Protein AF-A0A448MMD3-F1 (afdb_monomer_lite)

Foldseek 3Di:
DDDDDQDADPDDQQADDPVRVVVVVVVLLVVLFQDWPVCVVSSQVNLCSAAPDKDADPVGNQKIWGWGQHHPRQTKIKIKGKDWDPDWDADPVRDITTTIHIDMDIDRPPVVVVVVVVVVVVVVVVVVVVVVVVVVPD

Structure (mmCIF, N/CA/C/O backbone):
data_AF-A0A448MMD3-F1
#
_entry.id   AF-A0A448MMD3-F1
#
loop_
_atom_site.group_PDB
_atom_site.id
_atom_site.type_symbol
_atom_site.label_atom_id
_atom_site.label_alt_id
_atom_site.label_comp_id
_atom_site.label_asym_id
_atom_site.label_entity_id
_atom_site.label_seq_id
_atom_site.pdbx_PDB_ins_code
_atom_site.Cartn_x
_atom_site.Cartn_y
_atom_site.Cartn_z
_atom_site.occupancy
_atom_site.B_iso_or_equiv
_atom_site.auth_seq_id
_atom_site.auth_comp_id
_atom_site.auth_asym_id
_atom_site.auth_atom_id
_atom_site.pdbx_PDB_model_num
ATOM 1 N N . MET A 1 1 ? 22.577 -4.992 -9.765 1.00 52.81 1 MET A N 1
ATOM 2 C CA . MET A 1 1 ? 21.383 -4.590 -8.977 1.00 52.81 1 MET A CA 1
ATOM 3 C C . MET A 1 1 ? 20.681 -5.850 -8.509 1.00 52.81 1 MET A C 1
ATOM 5 O O . MET A 1 1 ? 20.378 -6.682 -9.355 1.00 52.81 1 MET A O 1
ATOM 9 N N . GLU A 1 2 ? 20.472 -6.006 -7.203 1.00 55.25 2 GLU A N 1
ATOM 10 C CA . GLU A 1 2 ? 19.807 -7.180 -6.622 1.00 55.25 2 GLU A CA 1
ATOM 11 C C . GLU A 1 2 ? 18.319 -7.217 -7.004 1.00 55.25 2 GLU A C 1
ATOM 13 O O . GLU A 1 2 ? 17.626 -6.203 -6.944 1.00 55.25 2 GLU A O 1
ATOM 18 N N . THR A 1 3 ? 17.827 -8.382 -7.420 1.00 59.41 3 THR A N 1
ATOM 19 C CA . THR A 1 3 ? 16.390 -8.665 -7.542 1.00 59.41 3 THR A CA 1
ATOM 20 C C . THR A 1 3 ? 15.795 -8.821 -6.148 1.00 59.41 3 THR A C 1
ATOM 22 O O . THR A 1 3 ? 16.214 -9.710 -5.402 1.00 59.41 3 THR A O 1
ATOM 25 N N . MET A 1 4 ? 14.815 -7.986 -5.793 1.00 68.94 4 MET A N 1
ATOM 26 C CA . MET A 1 4 ? 14.094 -8.146 -4.530 1.00 68.94 4 MET A CA 1
ATOM 27 C C . MET A 1 4 ? 13.283 -9.443 -4.547 1.00 68.94 4 MET A C 1
ATOM 29 O O . MET A 1 4 ? 12.655 -9.793 -5.543 1.00 68.94 4 MET A O 1
ATOM 33 N N . THR A 1 5 ? 13.307 -10.171 -3.435 1.00 66.44 5 THR A N 1
ATOM 34 C CA . THR A 1 5 ? 12.546 -11.413 -3.260 1.00 66.44 5 THR A CA 1
ATOM 35 C C . THR A 1 5 ? 11.457 -11.202 -2.218 1.00 66.44 5 THR A C 1
ATOM 37 O O . THR A 1 5 ? 11.647 -10.479 -1.239 1.00 66.44 5 THR A O 1
ATOM 40 N N . HIS A 1 6 ? 10.291 -11.817 -2.430 1.00 65.25 6 HIS A N 1
ATOM 41 C CA . HIS A 1 6 ? 9.183 -11.717 -1.485 1.00 65.25 6 HIS A CA 1
ATOM 42 C C . HIS A 1 6 ? 9.549 -12.399 -0.161 1.00 65.25 6 HIS A C 1
ATOM 44 O O . HIS A 1 6 ? 9.610 -13.627 -0.092 1.00 65.25 6 HIS A O 1
ATOM 50 N N . THR A 1 7 ? 9.744 -11.614 0.896 1.00 63.88 7 THR A N 1
ATOM 51 C CA . THR A 1 7 ? 9.857 -12.122 2.267 1.00 63.88 7 THR A CA 1
ATOM 52 C C . THR A 1 7 ? 8.635 -11.650 3.048 1.00 63.88 7 THR A C 1
ATOM 54 O O . THR A 1 7 ? 8.462 -10.438 3.171 1.00 63.88 7 THR A O 1
ATOM 57 N N . PRO A 1 8 ? 7.790 -12.560 3.572 1.00 65.62 8 PRO A N 1
ATOM 58 C CA . PRO A 1 8 ? 6.615 -12.172 4.342 1.00 65.62 8 PRO A CA 1
ATOM 59 C C . PRO A 1 8 ? 6.991 -11.270 5.521 1.00 65.62 8 PRO A C 1
ATOM 61 O O . PRO A 1 8 ? 7.889 -11.592 6.305 1.00 65.62 8 PRO A O 1
ATOM 64 N N . LEU A 1 9 ? 6.289 -10.148 5.663 1.00 79.12 9 LEU A N 1
ATOM 65 C CA . LEU A 1 9 ? 6.498 -9.219 6.769 1.00 79.12 9 LEU A CA 1
ATOM 66 C C . LEU A 1 9 ? 5.936 -9.817 8.067 1.00 79.12 9 LEU A C 1
ATOM 68 O O . LEU A 1 9 ? 4.726 -9.911 8.254 1.00 79.12 9 LEU A O 1
ATOM 72 N N . ASN A 1 10 ? 6.816 -10.199 8.994 1.00 79.38 10 ASN A N 1
ATOM 73 C CA . ASN A 1 10 ? 6.425 -10.640 10.335 1.00 79.38 10 ASN A CA 1
ATOM 74 C C . ASN A 1 10 ? 6.201 -9.428 11.253 1.00 79.38 10 ASN A C 1
ATOM 76 O O . ASN A 1 10 ? 7.043 -9.102 12.092 1.00 79.38 10 ASN A O 1
ATOM 80 N N . VAL A 1 11 ? 5.089 -8.722 11.052 1.00 88.00 11 VAL A N 1
ATOM 81 C CA . VAL A 1 11 ? 4.739 -7.510 11.802 1.00 88.00 11 VAL A CA 1
ATOM 82 C C . VAL A 1 11 ? 3.310 -7.587 12.331 1.00 88.00 11 VAL A C 1
ATOM 84 O O . VAL A 1 11 ? 2.400 -8.075 11.668 1.00 88.00 11 VAL A O 1
ATOM 87 N N . ASP A 1 12 ? 3.111 -7.089 13.548 1.00 91.75 12 ASP A N 1
ATOM 88 C CA . ASP A 1 12 ? 1.814 -7.072 14.219 1.00 91.75 12 ASP A CA 1
ATOM 89 C C . ASP A 1 12 ? 1.285 -5.636 14.302 1.00 91.75 12 ASP A C 1
ATOM 91 O O . ASP A 1 12 ? 1.586 -4.893 15.241 1.00 91.75 12 ASP A O 1
ATOM 95 N N . LEU A 1 13 ? 0.490 -5.241 13.302 1.00 94.25 13 LEU A N 1
ATOM 96 C CA . LEU A 1 13 ? -0.077 -3.891 13.209 1.00 94.25 13 LEU A CA 1
ATOM 97 C C . LEU A 1 13 ? -0.976 -3.541 14.403 1.00 94.25 13 LEU A C 1
ATOM 99 O O . LEU A 1 13 ? -1.106 -2.369 14.753 1.00 94.25 13 LEU A O 1
ATOM 103 N N . LYS A 1 14 ? -1.548 -4.540 15.092 1.00 93.62 14 LYS A N 1
ATOM 104 C CA . LYS A 1 14 ? -2.428 -4.321 16.252 1.00 93.62 14 LYS A CA 1
ATOM 105 C C . LYS A 1 14 ? -1.694 -3.776 17.476 1.00 93.62 14 LYS A C 1
ATOM 107 O O . LYS A 1 14 ? -2.342 -3.389 18.446 1.00 93.62 14 LYS A O 1
ATOM 112 N N . LYS A 1 15 ? -0.361 -3.737 17.443 1.00 95.44 15 LYS A N 1
ATOM 113 C CA . LYS A 1 15 ? 0.481 -3.117 18.475 1.00 95.44 15 LYS A CA 1
ATOM 114 C C . LYS A 1 15 ? 0.898 -1.688 18.136 1.00 95.44 15 LYS A C 1
ATOM 116 O O . LYS A 1 15 ? 1.518 -1.040 18.971 1.00 95.44 15 LYS A O 1
ATOM 121 N N . MET A 1 16 ? 0.588 -1.206 16.935 1.00 95.62 16 MET A N 1
ATOM 122 C CA . MET A 1 16 ? 0.994 0.118 16.476 1.00 95.62 16 MET A CA 1
ATOM 123 C C . MET A 1 16 ? -0.096 1.142 16.762 1.00 95.62 16 MET A C 1
ATOM 125 O O . MET A 1 16 ? -1.264 0.932 16.426 1.00 95.62 16 MET A O 1
ATOM 129 N N . ASP A 1 17 ? 0.299 2.272 17.343 1.00 94.50 17 ASP A N 1
ATOM 130 C CA . ASP A 1 17 ? -0.517 3.478 17.280 1.00 94.50 17 ASP A CA 1
ATOM 131 C C . ASP A 1 17 ? -0.472 4.089 15.868 1.00 94.50 17 ASP A C 1
ATOM 133 O O . ASP A 1 17 ? 0.232 3.620 14.968 1.00 94.50 17 ASP A O 1
ATOM 137 N N . TYR A 1 18 ? -1.262 5.138 15.655 1.00 91.56 18 TYR A N 1
ATOM 138 C CA . TYR A 1 18 ? -1.419 5.746 14.338 1.00 91.56 18 TYR A CA 1
ATOM 139 C C . TYR A 1 18 ? -0.120 6.333 13.767 1.00 91.56 18 TYR A C 1
ATOM 141 O O . TYR A 1 18 ? 0.159 6.175 12.577 1.00 91.56 18 TYR A O 1
ATOM 149 N N . GLU A 1 19 ? 0.690 7.001 14.588 1.00 93.62 19 GLU A N 1
ATOM 150 C CA . GLU A 1 19 ? 1.940 7.610 14.122 1.00 93.62 19 GLU A CA 1
ATOM 151 C C . GLU A 1 19 ? 2.998 6.546 13.813 1.00 93.62 19 GLU A C 1
ATOM 153 O O . GLU A 1 19 ? 3.687 6.639 12.791 1.00 93.62 19 GLU A O 1
ATOM 158 N N . THR A 1 20 ? 3.061 5.492 14.630 1.00 95.44 20 THR A N 1
ATOM 159 C CA . THR A 1 20 ? 3.920 4.325 14.399 1.00 95.44 20 THR A CA 1
ATOM 160 C C . THR A 1 20 ? 3.522 3.621 13.107 1.00 95.44 20 THR A C 1
ATOM 162 O O . THR A 1 20 ? 4.380 3.341 12.274 1.00 95.44 20 THR A O 1
ATOM 165 N N . PHE A 1 21 ? 2.222 3.409 12.885 1.00 94.75 21 PHE A N 1
ATOM 166 C CA . PHE A 1 21 ? 1.703 2.822 11.652 1.00 94.75 21 PHE A CA 1
ATOM 167 C C . PHE A 1 21 ? 2.063 3.654 10.413 1.00 94.75 21 PHE A C 1
ATOM 169 O O . PHE A 1 21 ? 2.560 3.107 9.430 1.00 94.75 21 PHE A O 1
ATOM 176 N N . LYS A 1 22 ? 1.846 4.979 10.444 1.00 94.31 22 LYS A N 1
ATOM 177 C CA . LYS A 1 22 ? 2.196 5.858 9.314 1.00 94.31 22 LYS A CA 1
ATOM 178 C C . LYS A 1 22 ? 3.686 5.821 9.008 1.00 94.31 22 LYS A C 1
ATOM 180 O O . LYS A 1 22 ? 4.067 5.817 7.842 1.00 94.31 22 LYS A O 1
ATOM 185 N N . THR A 1 23 ? 4.514 5.835 10.047 1.00 94.75 23 THR A N 1
ATOM 186 C CA . THR A 1 23 ? 5.971 5.769 9.903 1.00 94.75 23 THR A CA 1
ATOM 187 C C . THR A 1 23 ? 6.373 4.442 9.272 1.00 94.75 23 THR A C 1
ATOM 189 O O . THR A 1 23 ? 7.000 4.449 8.218 1.00 94.75 23 THR A O 1
ATOM 192 N N . PHE A 1 24 ? 5.878 3.326 9.811 1.00 94.94 24 PHE A N 1
ATOM 193 C CA . PHE A 1 24 ? 6.103 1.992 9.261 1.00 94.94 24 PHE A CA 1
ATOM 194 C C . PHE A 1 24 ? 5.694 1.887 7.783 1.00 94.94 24 PHE A C 1
ATOM 196 O O . PHE A 1 24 ? 6.471 1.427 6.952 1.00 94.94 24 PHE A O 1
ATOM 203 N N . MET A 1 25 ? 4.495 2.351 7.420 1.00 94.81 25 MET A N 1
ATOM 204 C CA . MET A 1 25 ? 4.015 2.271 6.035 1.00 94.81 25 MET A CA 1
ATOM 205 C C . MET A 1 25 ? 4.797 3.173 5.073 1.00 94.81 25 MET A C 1
ATOM 207 O O . MET A 1 25 ? 4.956 2.825 3.902 1.00 94.81 25 MET A O 1
ATOM 211 N N . ARG A 1 26 ? 5.302 4.321 5.543 1.00 93.75 26 ARG A N 1
ATOM 212 C CA . ARG A 1 26 ? 6.194 5.184 4.753 1.00 93.75 26 ARG A CA 1
ATOM 213 C C . ARG A 1 26 ? 7.544 4.529 4.523 1.00 93.75 26 ARG A C 1
ATOM 215 O O . ARG A 1 26 ? 8.017 4.539 3.394 1.00 93.75 26 ARG A O 1
ATOM 222 N N . GLU A 1 27 ? 8.139 3.957 5.564 1.00 93.94 27 GLU A N 1
ATOM 223 C CA . GLU A 1 27 ? 9.403 3.225 5.461 1.00 93.94 27 GLU A CA 1
ATOM 224 C C . GLU A 1 27 ? 9.255 2.026 4.521 1.00 93.94 27 GLU A C 1
ATOM 226 O O . GLU A 1 27 ? 10.090 1.822 3.644 1.00 93.94 27 GLU A O 1
ATOM 231 N N . LEU A 1 28 ? 8.138 1.296 4.618 1.00 93.00 28 LEU A N 1
ATOM 232 C CA . LEU A 1 28 ? 7.807 0.226 3.684 1.00 93.00 28 LEU A CA 1
ATOM 233 C C . LEU A 1 28 ? 7.730 0.742 2.242 1.00 93.00 28 LEU A C 1
ATOM 235 O O . LEU A 1 28 ? 8.394 0.188 1.377 1.00 93.00 28 LEU A O 1
ATOM 239 N N . ALA A 1 29 ? 6.999 1.823 1.967 1.00 92.75 29 ALA A N 1
ATOM 240 C CA . ALA A 1 29 ? 6.955 2.416 0.626 1.00 92.75 29 ALA A CA 1
ATOM 241 C C . ALA A 1 29 ? 8.344 2.872 0.127 1.00 92.75 29 ALA A C 1
ATOM 243 O O . ALA A 1 29 ? 8.667 2.704 -1.050 1.00 92.75 29 ALA A O 1
ATOM 244 N N . GLN A 1 30 ? 9.189 3.402 1.015 1.00 91.38 30 GLN A N 1
ATOM 245 C CA . GLN A 1 30 ? 10.552 3.829 0.689 1.00 91.38 30 GLN A CA 1
ATOM 246 C C . GLN A 1 30 ? 11.476 2.660 0.339 1.00 91.38 30 GLN A C 1
ATOM 248 O O . GLN A 1 30 ? 12.259 2.791 -0.595 1.00 91.38 30 GLN A O 1
ATOM 253 N N . MET A 1 31 ? 11.368 1.514 1.023 1.00 90.88 31 MET A N 1
ATOM 254 C CA . MET A 1 31 ? 12.139 0.308 0.675 1.00 90.88 31 MET A CA 1
ATOM 255 C C . MET A 1 31 ? 11.833 -0.195 -0.742 1.00 90.88 31 MET A C 1
ATOM 257 O O . MET A 1 31 ? 12.695 -0.776 -1.392 1.00 90.88 31 MET A O 1
ATOM 261 N N . TYR A 1 32 ? 10.608 0.041 -1.216 1.00 91.31 32 TYR A N 1
ATOM 262 C CA . TYR A 1 32 ? 10.159 -0.297 -2.568 1.00 91.31 32 TYR A CA 1
ATOM 263 C C . TYR A 1 32 ? 10.247 0.887 -3.542 1.00 91.31 32 TYR A C 1
ATOM 265 O O . TYR A 1 32 ? 9.733 0.806 -4.654 1.00 91.31 32 TYR A O 1
ATOM 273 N N . SER A 1 33 ? 10.904 1.979 -3.145 1.00 89.75 33 SER A N 1
ATOM 274 C CA . SER A 1 33 ? 11.213 3.115 -4.013 1.00 89.75 33 SER A CA 1
ATOM 275 C C . SER A 1 33 ? 12.680 3.076 -4.454 1.00 89.75 33 SER A C 1
ATOM 277 O O . SER A 1 33 ? 13.535 2.526 -3.766 1.00 89.75 33 SER A O 1
ATOM 279 N N . ASN A 1 34 ? 12.985 3.690 -5.597 1.00 88.00 34 ASN A N 1
ATOM 280 C CA . ASN A 1 34 ? 14.290 3.677 -6.269 1.00 88.00 34 ASN A CA 1
ATOM 281 C C . ASN A 1 34 ? 14.806 2.268 -6.606 1.00 88.00 34 ASN A C 1
ATOM 283 O O . ASN A 1 34 ? 16.012 2.020 -6.638 1.00 88.00 34 ASN A O 1
ATOM 287 N N . VAL A 1 35 ? 13.880 1.353 -6.873 1.00 87.94 35 VAL A N 1
ATOM 288 C CA . VAL A 1 35 ? 14.137 -0.021 -7.317 1.00 87.94 35 VAL A CA 1
ATOM 289 C C . VAL A 1 35 ? 13.531 -0.22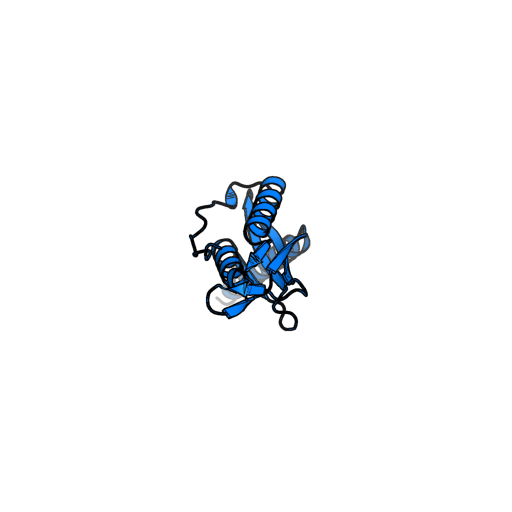9 -8.703 1.00 87.94 35 VAL A C 1
ATOM 291 O O . VAL A 1 35 ? 12.814 0.635 -9.207 1.00 87.94 35 VAL A O 1
ATOM 294 N N . LYS A 1 36 ? 13.821 -1.370 -9.331 1.00 89.62 36 LYS A N 1
ATOM 295 C CA . LYS A 1 36 ? 13.237 -1.729 -10.628 1.00 89.62 36 LYS A CA 1
ATOM 296 C C . LYS A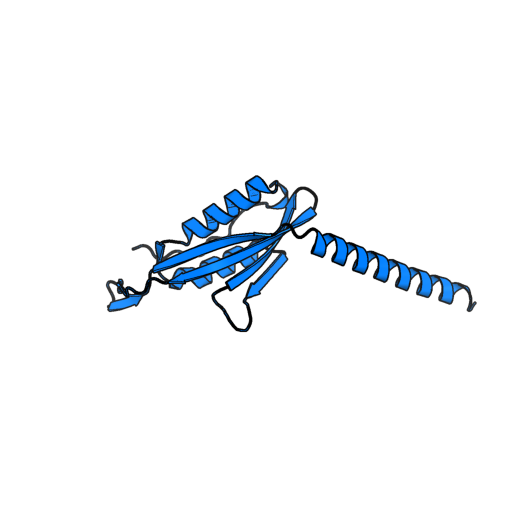 1 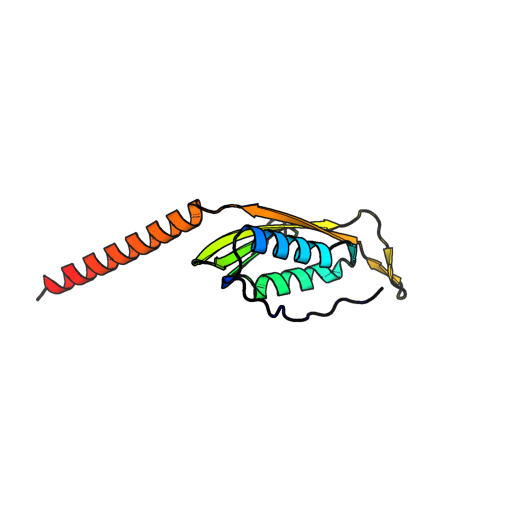36 ? 11.711 -1.848 -10.537 1.00 89.62 36 LYS A C 1
ATOM 298 O O . LYS A 1 36 ? 11.161 -2.189 -9.490 1.00 89.62 36 LYS A O 1
ATOM 303 N N . ASP A 1 37 ? 11.042 -1.564 -11.646 1.00 84.56 37 ASP A N 1
ATOM 304 C CA . ASP A 1 37 ? 9.585 -1.611 -11.797 1.00 84.56 37 ASP A CA 1
ATOM 305 C C . ASP A 1 37 ? 8.937 -2.962 -11.441 1.00 84.56 37 ASP A C 1
ATOM 307 O O . ASP A 1 37 ? 7.801 -2.984 -10.966 1.00 84.56 37 ASP A O 1
ATOM 311 N N . ASP A 1 38 ? 9.653 -4.079 -11.571 1.00 85.19 38 ASP A N 1
ATOM 312 C CA . ASP A 1 38 ? 9.202 -5.417 -11.163 1.00 85.19 38 ASP A CA 1
ATOM 313 C C . ASP A 1 38 ? 8.864 -5.541 -9.660 1.00 85.19 38 ASP A C 1
ATOM 315 O O . ASP A 1 38 ? 8.012 -6.350 -9.270 1.00 85.19 38 ASP A O 1
ATOM 319 N N . ALA A 1 39 ? 9.436 -4.676 -8.816 1.00 87.25 39 ALA A N 1
ATOM 320 C CA . ALA A 1 39 ? 9.151 -4.602 -7.386 1.00 87.25 39 ALA A CA 1
ATOM 321 C C . ALA A 1 39 ? 7.711 -4.162 -7.067 1.00 87.25 39 ALA A C 1
ATOM 323 O O . ALA A 1 39 ? 7.224 -4.399 -5.958 1.00 87.25 39 ALA A O 1
ATOM 324 N N . TYR A 1 40 ? 7.003 -3.574 -8.034 1.00 87.38 40 TYR A N 1
ATOM 325 C CA . TYR A 1 40 ? 5.606 -3.158 -7.914 1.00 87.38 40 TYR A CA 1
ATOM 326 C C . TYR A 1 40 ? 4.681 -4.293 -7.439 1.00 87.38 40 TYR A C 1
ATOM 328 O O . TYR A 1 40 ? 3.869 -4.108 -6.527 1.00 87.38 40 TYR A O 1
ATOM 336 N N . LEU A 1 41 ? 4.821 -5.491 -8.021 1.00 88.31 41 LEU A N 1
ATOM 337 C CA . LEU A 1 41 ? 3.995 -6.647 -7.651 1.00 88.31 41 LEU A CA 1
ATOM 338 C C . LEU A 1 41 ? 4.337 -7.151 -6.247 1.00 88.31 41 LEU A C 1
ATOM 340 O O . LEU A 1 41 ? 3.444 -7.490 -5.472 1.00 88.31 41 LEU A O 1
ATOM 344 N N . LEU A 1 42 ? 5.624 -7.157 -5.895 1.00 89.69 42 LEU A N 1
ATOM 345 C CA . LEU A 1 42 ? 6.081 -7.543 -4.560 1.00 89.69 42 LEU A CA 1
ATOM 346 C C . LEU A 1 42 ? 5.523 -6.604 -3.490 1.00 89.69 42 LEU A C 1
ATOM 348 O O . LEU A 1 42 ? 5.079 -7.065 -2.439 1.00 89.69 42 LEU A O 1
ATOM 352 N N . PHE A 1 43 ? 5.491 -5.301 -3.767 1.00 91.25 43 PHE A N 1
ATOM 353 C CA . PHE A 1 43 ? 4.884 -4.326 -2.873 1.00 91.25 43 PHE A CA 1
ATOM 354 C C . PHE A 1 43 ? 3.388 -4.607 -2.667 1.00 91.25 43 PHE A C 1
ATOM 356 O O . PHE A 1 43 ? 2.937 -4.690 -1.525 1.00 91.25 43 PHE A O 1
ATOM 363 N N . TYR A 1 44 ? 2.632 -4.850 -3.747 1.00 90.19 44 TYR A N 1
ATOM 364 C CA . TYR A 1 44 ? 1.209 -5.211 -3.665 1.00 90.19 44 TYR A CA 1
ATOM 365 C C . TYR A 1 44 ? 0.963 -6.434 -2.770 1.00 90.19 44 TYR A C 1
ATOM 367 O O . TYR A 1 44 ? 0.071 -6.415 -1.920 1.00 90.19 44 TYR A O 1
ATOM 375 N N . HIS A 1 45 ? 1.757 -7.494 -2.945 1.00 89.75 45 HIS A N 1
ATOM 376 C CA . HIS A 1 45 ? 1.626 -8.720 -2.160 1.00 89.75 45 HIS A CA 1
ATOM 377 C C . HIS A 1 45 ? 1.882 -8.483 -0.670 1.00 89.75 45 HIS A C 1
ATOM 379 O O . HIS A 1 45 ? 1.053 -8.871 0.150 1.00 89.75 45 HIS A O 1
ATOM 385 N N . ASN A 1 46 ? 2.934 -7.738 -0.327 1.00 90.56 46 ASN A N 1
ATOM 386 C CA . ASN A 1 46 ? 3.204 -7.383 1.065 1.00 90.56 46 ASN A CA 1
ATO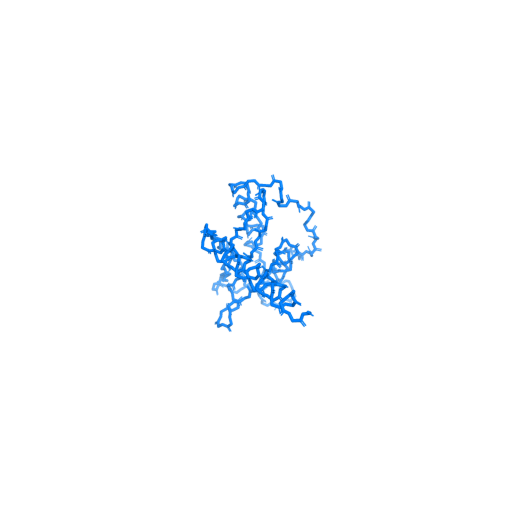M 387 C C . ASN A 1 46 ? 2.078 -6.555 1.686 1.00 90.56 46 ASN A C 1
ATOM 389 O O . ASN A 1 46 ? 1.674 -6.812 2.817 1.00 90.56 46 ASN A O 1
ATOM 393 N N . LEU A 1 47 ? 1.528 -5.577 0.958 1.00 91.88 47 LEU A N 1
ATOM 394 C CA . LEU A 1 47 ? 0.385 -4.817 1.462 1.00 91.88 47 LEU A CA 1
ATOM 395 C C . LEU A 1 47 ? -0.825 -5.721 1.717 1.00 91.88 47 LEU A C 1
ATOM 397 O O . LEU A 1 47 ? -1.527 -5.521 2.708 1.00 91.88 47 LEU A O 1
ATOM 401 N N . ARG A 1 48 ? -1.067 -6.702 0.840 1.00 90.00 48 ARG A N 1
ATOM 402 C CA . ARG A 1 48 ? -2.178 -7.651 0.959 1.00 90.00 48 ARG A CA 1
ATOM 403 C C . ARG A 1 48 ? -2.038 -8.570 2.170 1.00 90.00 48 ARG A C 1
ATOM 405 O O . ARG A 1 48 ? -3.049 -8.850 2.806 1.00 90.00 48 ARG A O 1
ATOM 412 N N . ASP A 1 49 ? -0.821 -8.983 2.506 1.00 90.25 49 ASP A N 1
ATOM 413 C CA . ASP A 1 49 ? -0.547 -9.802 3.693 1.00 90.25 49 ASP A CA 1
ATOM 414 C C . ASP A 1 49 ? -0.814 -9.035 5.001 1.00 90.25 49 ASP A C 1
ATOM 416 O O . ASP A 1 49 ? -1.186 -9.623 6.016 1.00 90.25 49 ASP A O 1
ATOM 420 N N . LEU A 1 50 ? -0.655 -7.708 4.974 1.00 91.69 50 LEU A N 1
ATOM 421 C CA . LEU A 1 50 ? -0.848 -6.832 6.130 1.00 91.69 50 LEU A CA 1
ATOM 422 C C . LEU A 1 50 ? -2.283 -6.324 6.300 1.00 91.69 50 LEU A C 1
ATOM 424 O O . LEU A 1 50 ? -2.726 -6.058 7.421 1.00 91.69 50 LEU A O 1
ATOM 428 N N . ALA A 1 51 ? -2.993 -6.095 5.199 1.00 90.12 51 ALA A N 1
ATOM 429 C CA . ALA A 1 51 ? -4.290 -5.438 5.232 1.00 90.12 51 ALA A CA 1
ATOM 430 C C . ALA A 1 51 ? -5.435 -6.407 5.539 1.00 90.12 51 ALA A C 1
ATOM 432 O O . ALA A 1 51 ? -5.356 -7.618 5.351 1.00 90.12 51 ALA A O 1
ATOM 433 N N . LYS A 1 52 ? -6.574 -5.839 5.935 1.00 85.94 52 LYS A N 1
ATOM 434 C CA . LYS A 1 52 ? -7.860 -6.545 5.874 1.00 85.94 52 LYS A CA 1
ATOM 435 C C . LYS A 1 52 ? -8.377 -6.661 4.449 1.00 85.94 52 LYS A C 1
ATOM 437 O O . LYS A 1 52 ? -9.034 -7.643 4.131 1.00 85.94 52 LYS A O 1
ATOM 442 N N . GLU A 1 53 ? -8.098 -5.644 3.642 1.00 84.38 53 GLU A N 1
ATOM 443 C CA . GLU A 1 53 ? -8.480 -5.546 2.240 1.00 84.38 53 GLU A CA 1
ATOM 444 C C . GLU A 1 53 ? -7.459 -4.657 1.525 1.00 84.38 53 GLU A C 1
ATOM 446 O O . GLU A 1 53 ? -7.108 -3.597 2.049 1.00 84.38 53 GLU A O 1
ATOM 451 N N . VAL A 1 54 ? -7.012 -5.066 0.336 1.00 85.62 54 VAL A N 1
ATOM 452 C CA . VAL A 1 54 ? -6.254 -4.217 -0.597 1.00 85.62 54 VAL A CA 1
ATOM 453 C C . VAL A 1 54 ? -6.865 -4.356 -1.974 1.00 85.62 54 VAL A C 1
ATOM 455 O O . VAL A 1 54 ? -7.053 -5.466 -2.470 1.00 85.62 54 VAL A O 1
ATOM 458 N N . SER A 1 55 ? -7.104 -3.227 -2.627 1.00 83.38 55 SER A N 1
ATOM 459 C CA . SER A 1 55 ? -7.572 -3.198 -4.005 1.00 83.38 55 SER A CA 1
ATOM 460 C C . SER A 1 55 ? -6.872 -2.088 -4.783 1.00 83.38 55 SER A C 1
ATOM 462 O O . SER A 1 55 ? -6.191 -1.225 -4.226 1.00 83.38 55 SER A O 1
ATOM 464 N N . THR A 1 56 ? -7.006 -2.151 -6.101 1.00 82.44 56 THR A N 1
ATOM 465 C CA . THR A 1 56 ? -6.490 -1.155 -7.037 1.00 82.44 56 THR A CA 1
ATOM 466 C C . THR A 1 56 ? -7.650 -0.346 -7.606 1.00 82.44 56 THR A C 1
ATOM 468 O O . THR A 1 56 ? -8.795 -0.813 -7.634 1.00 82.44 56 THR A O 1
ATOM 471 N N . LEU A 1 57 ? -7.399 0.892 -8.041 1.00 73.81 57 LEU A N 1
ATOM 472 C CA . LEU A 1 57 ? -8.443 1.658 -8.721 1.00 73.81 57 LEU A CA 1
ATOM 473 C C . LEU A 1 57 ? -8.717 1.053 -10.111 1.00 73.81 57 LEU A C 1
ATOM 475 O O . LEU A 1 57 ? -7.784 0.918 -10.904 1.00 73.81 57 LEU A O 1
ATOM 479 N N . PRO A 1 58 ? -9.986 0.784 -10.488 1.00 70.06 58 PRO A N 1
ATOM 480 C CA . PRO A 1 58 ? -10.314 0.123 -11.759 1.00 70.06 58 PRO A CA 1
ATOM 481 C C . PRO A 1 58 ? -9.787 0.826 -13.018 1.00 70.06 58 PRO A C 1
ATOM 483 O O . PRO A 1 58 ? -9.613 0.194 -14.054 1.00 70.06 58 PRO A O 1
ATOM 486 N N . ARG A 1 59 ? -9.574 2.147 -12.949 1.00 76.38 59 ARG A N 1
ATOM 487 C CA . ARG A 1 59 ? -9.071 2.972 -14.061 1.00 76.38 59 ARG A CA 1
ATOM 488 C C . ARG A 1 59 ? -7.626 3.431 -13.881 1.00 76.38 59 ARG A C 1
ATOM 490 O O . ARG A 1 59 ? -7.099 4.083 -14.773 1.00 76.38 59 ARG A O 1
ATOM 497 N N . ASN A 1 60 ? -7.012 3.129 -12.741 1.00 80.19 60 ASN A N 1
ATOM 498 C CA . ASN A 1 60 ? -5.622 3.461 -12.477 1.00 80.19 60 ASN A CA 1
ATOM 499 C C . ASN A 1 60 ? -4.991 2.359 -11.611 1.00 80.19 60 ASN A C 1
ATOM 501 O O . ASN A 1 60 ? -5.047 2.445 -10.382 1.00 80.19 60 ASN A O 1
ATOM 505 N N . PRO A 1 61 ? -4.405 1.316 -12.230 1.00 82.75 61 PRO A N 1
ATOM 506 C CA . PRO A 1 61 ? -3.796 0.226 -11.480 1.00 82.75 61 PRO A CA 1
ATOM 507 C C . PRO A 1 61 ? -2.589 0.693 -10.658 1.00 82.75 61 PRO A C 1
ATOM 509 O O . PRO A 1 61 ? -2.228 0.009 -9.715 1.00 82.75 61 PRO A O 1
ATOM 512 N N . LEU A 1 62 ? -2.020 1.869 -10.948 1.00 88.75 62 LEU A N 1
ATOM 513 C CA . LEU A 1 62 ? -0.883 2.444 -10.224 1.00 88.75 62 LEU A CA 1
ATOM 514 C C . LEU A 1 62 ? -1.266 3.084 -8.887 1.00 88.75 62 LEU A C 1
ATOM 516 O O . LEU A 1 62 ? -0.424 3.698 -8.242 1.00 88.75 62 LEU A O 1
ATOM 520 N N . ILE A 1 63 ? -2.530 2.979 -8.479 1.00 88.25 63 ILE A N 1
ATOM 521 C CA . ILE A 1 63 ? -2.989 3.434 -7.171 1.00 88.25 63 ILE A CA 1
ATOM 522 C C . ILE A 1 63 ? -3.554 2.245 -6.408 1.00 88.25 63 ILE A C 1
ATOM 524 O O . ILE A 1 63 ? -4.576 1.664 -6.795 1.00 88.25 63 ILE A O 1
ATOM 528 N N . PHE A 1 64 ? -2.908 1.922 -5.293 1.00 89.69 64 PHE A N 1
ATOM 529 C CA . PHE A 1 64 ? -3.376 0.930 -4.334 1.00 89.69 64 PHE A CA 1
ATOM 530 C C . PHE A 1 64 ? -4.027 1.625 -3.155 1.00 89.69 64 PHE A C 1
ATOM 532 O O . PHE A 1 64 ? -3.515 2.620 -2.647 1.00 89.69 64 PHE A O 1
ATOM 539 N N . TYR A 1 65 ? -5.130 1.065 -2.678 1.00 88.88 65 TYR A N 1
ATOM 540 C CA . TYR A 1 65 ? -5.717 1.450 -1.406 1.00 88.88 65 TYR A CA 1
ATOM 541 C C . TYR A 1 65 ? -5.892 0.211 -0.537 1.00 88.88 65 TYR A C 1
ATOM 543 O O . TYR A 1 65 ? -6.355 -0.834 -0.999 1.00 88.88 65 TYR A O 1
ATOM 551 N N . GLY A 1 66 ? -5.503 0.336 0.727 1.00 90.62 66 GLY A N 1
ATOM 552 C CA . GLY A 1 66 ? -5.597 -0.728 1.714 1.00 90.62 66 GLY A CA 1
ATOM 553 C C . GLY A 1 66 ? -6.276 -0.251 2.990 1.00 90.62 66 GLY A C 1
ATOM 554 O O . GLY A 1 66 ? -6.093 0.894 3.410 1.00 90.62 66 GLY A O 1
ATOM 555 N N . ALA A 1 67 ? -7.052 -1.138 3.607 1.00 91.62 67 ALA A N 1
ATOM 556 C CA . ALA A 1 67 ? -7.637 -0.934 4.927 1.00 91.62 67 ALA A CA 1
ATOM 557 C C . ALA A 1 67 ? -6.891 -1.784 5.963 1.00 91.62 67 ALA A C 1
ATOM 559 O O . ALA A 1 67 ? -6.870 -3.013 5.875 1.00 91.62 67 ALA A O 1
ATOM 560 N N . TYR A 1 68 ? -6.308 -1.133 6.967 1.00 92.62 68 TYR A N 1
ATOM 561 C CA . TYR A 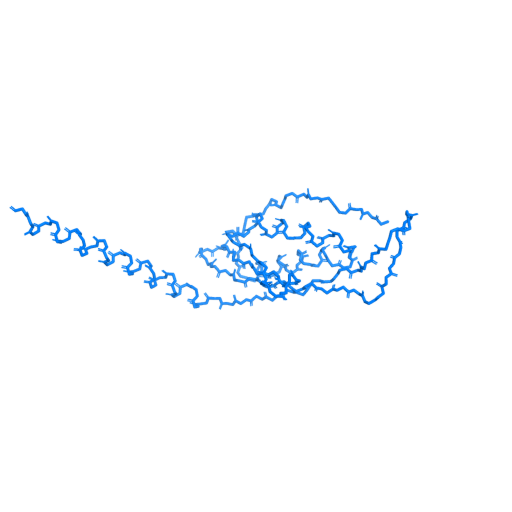1 68 ? -5.432 -1.761 7.956 1.00 92.62 68 TYR A CA 1
ATOM 562 C C . TYR A 1 68 ? -6.034 -1.643 9.352 1.00 92.62 68 TYR A C 1
ATOM 564 O O . TYR A 1 68 ? -6.459 -0.563 9.756 1.00 92.62 68 TYR A O 1
ATOM 572 N N . GLU A 1 69 ? -6.073 -2.752 10.092 1.00 91.69 69 GLU A N 1
ATOM 573 C CA . GLU A 1 69 ? -6.488 -2.760 11.498 1.00 91.69 69 GLU A CA 1
ATOM 574 C C . GLU A 1 69 ? -5.252 -2.580 12.389 1.00 91.69 69 GLU A C 1
ATOM 576 O O . GLU A 1 69 ? -4.366 -3.435 12.385 1.00 91.69 69 GLU A O 1
ATOM 581 N N . ILE A 1 70 ? -5.210 -1.486 13.152 1.00 93.88 70 ILE A N 1
ATOM 582 C CA . ILE A 1 70 ? -4.118 -1.158 14.081 1.00 93.88 70 ILE A CA 1
ATOM 583 C C . ILE A 1 70 ? -4.571 -1.296 15.546 1.00 93.88 70 ILE A C 1
ATOM 585 O O . ILE A 1 70 ? -5.611 -1.905 15.826 1.00 93.88 70 ILE A O 1
ATOM 589 N N . ALA A 1 71 ? -3.793 -0.772 16.502 1.00 93.75 71 ALA A N 1
ATOM 590 C CA . ALA A 1 71 ? -4.157 -0.797 17.919 1.00 93.75 71 ALA A CA 1
ATOM 591 C C . ALA A 1 71 ? -5.566 -0.235 18.183 1.00 93.75 71 ALA A C 1
ATOM 593 O O . ALA A 1 71 ? -6.074 0.628 17.465 1.00 93.75 71 ALA A O 1
ATOM 594 N N . ASN A 1 72 ? -6.213 -0.746 19.235 1.00 90.81 72 ASN A N 1
ATOM 595 C CA . ASN A 1 72 ? -7.583 -0.384 19.630 1.00 90.81 72 ASN A CA 1
ATOM 596 C C . ASN A 1 72 ? -8.644 -0.620 18.536 1.00 90.81 72 ASN A C 1
ATOM 598 O O . ASN A 1 72 ? -9.659 0.072 18.501 1.00 90.81 72 ASN A O 1
ATOM 602 N N . ASN A 1 73 ? -8.403 -1.578 17.630 1.00 88.06 73 ASN A N 1
ATOM 603 C CA . ASN A 1 73 ? -9.287 -1.913 16.506 1.00 88.06 73 ASN A CA 1
ATOM 604 C C . ASN A 1 73 ? -9.566 -0.731 15.560 1.00 88.06 73 ASN A C 1
ATOM 606 O O . ASN A 1 73 ? -10.548 -0.749 14.811 1.00 88.06 73 ASN A O 1
ATOM 610 N N . GLN A 1 74 ? -8.710 0.292 15.577 1.00 87.81 74 GLN A N 1
ATOM 611 C CA . GLN A 1 74 ? -8.811 1.405 14.650 1.00 87.81 74 GLN A CA 1
ATOM 612 C C . GLN A 1 74 ? -8.519 0.907 13.231 1.00 87.81 74 GLN A C 1
ATOM 614 O O . GLN A 1 74 ? -7.546 0.190 12.999 1.00 87.81 74 GLN A O 1
ATOM 619 N N . ILE A 1 75 ? -9.363 1.308 12.279 1.00 88.56 75 ILE A N 1
ATOM 620 C CA . ILE A 1 75 ? -9.132 1.075 10.853 1.00 88.56 75 ILE A CA 1
ATOM 621 C C . ILE A 1 75 ? -8.509 2.329 10.246 1.00 88.56 75 ILE A C 1
ATOM 623 O O . ILE A 1 75 ? -9.047 3.426 10.398 1.00 88.56 75 ILE A O 1
ATOM 627 N N . VAL A 1 76 ? -7.387 2.158 9.553 1.00 90.12 76 VAL A N 1
ATOM 628 C CA . VAL A 1 76 ? -6.705 3.219 8.808 1.00 90.12 76 VAL A CA 1
ATOM 629 C C . VAL A 1 76 ? -6.721 2.870 7.329 1.00 90.12 76 VAL A C 1
ATOM 631 O O . VAL A 1 76 ? -6.389 1.746 6.951 1.00 90.12 76 VAL A O 1
ATOM 634 N N . VAL A 1 77 ? -7.094 3.840 6.495 1.00 90.81 77 VAL A N 1
ATOM 635 C CA . VAL A 1 77 ? -6.977 3.718 5.041 1.00 90.81 77 VAL A CA 1
ATOM 636 C C . VAL A 1 77 ? -5.644 4.323 4.618 1.00 90.81 77 VAL A C 1
ATOM 638 O O . VAL A 1 77 ? -5.371 5.490 4.906 1.00 90.81 77 VAL A O 1
ATOM 641 N N . ALA A 1 78 ? -4.823 3.530 3.933 1.00 92.19 78 ALA A N 1
ATOM 642 C CA . ALA A 1 78 ? -3.600 4.003 3.296 1.00 92.19 78 ALA A CA 1
ATOM 643 C C . ALA A 1 78 ? -3.731 3.896 1.776 1.00 92.19 78 ALA A C 1
ATOM 645 O O . ALA A 1 78 ? -4.285 2.924 1.259 1.00 92.19 78 ALA A O 1
ATOM 646 N N . ILE A 1 79 ? -3.230 4.910 1.082 1.00 91.38 79 ILE A N 1
ATOM 647 C CA . ILE A 1 79 ? -3.199 5.011 -0.373 1.00 91.38 79 ILE A CA 1
ATOM 648 C C . ILE A 1 79 ? -1.737 5.070 -0.794 1.00 91.38 79 ILE A C 1
ATOM 650 O O . ILE A 1 79 ? -0.959 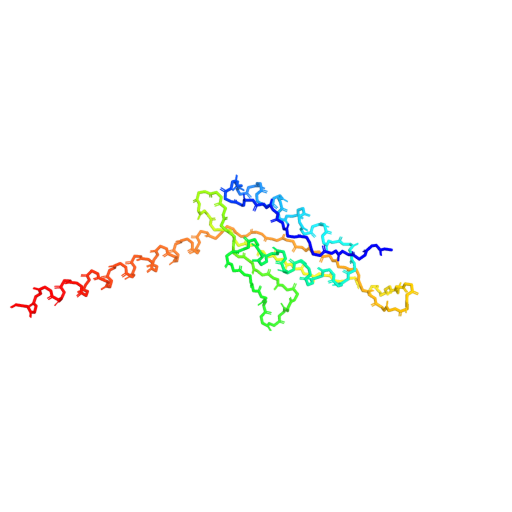5.831 -0.215 1.00 91.38 79 ILE A O 1
ATOM 654 N N . PHE A 1 80 ? -1.385 4.291 -1.808 1.00 92.75 80 PHE A N 1
ATOM 655 C CA . PHE A 1 80 ? -0.055 4.254 -2.394 1.00 92.75 80 PHE A CA 1
ATOM 656 C C . PHE A 1 80 ? -0.166 4.533 -3.889 1.00 92.75 80 PHE A C 1
ATOM 658 O O . PHE A 1 80 ? -0.922 3.854 -4.580 1.00 92.75 80 PHE A O 1
ATOM 665 N N . GLU A 1 81 ? 0.552 5.545 -4.362 1.00 92.25 81 GLU A N 1
ATOM 666 C CA . GLU A 1 81 ? 0.633 5.932 -5.768 1.00 92.25 81 GLU A CA 1
ATOM 667 C C . GLU A 1 81 ? 2.019 5.601 -6.313 1.00 92.25 81 GLU A C 1
ATOM 669 O O . GLU A 1 81 ? 3.037 5.971 -5.727 1.00 92.25 81 GLU A O 1
ATOM 674 N N . MET A 1 82 ? 2.037 4.909 -7.445 1.00 92.88 82 MET A N 1
ATOM 675 C CA . MET A 1 82 ? 3.237 4.371 -8.061 1.00 92.88 82 MET A CA 1
ATOM 676 C C . MET A 1 82 ? 3.608 5.268 -9.218 1.00 92.88 82 MET A C 1
ATOM 678 O O . MET A 1 82 ? 2.810 5.504 -10.126 1.00 92.88 82 MET A O 1
ATOM 682 N N . GLN A 1 83 ? 4.839 5.745 -9.184 1.00 92.38 83 GLN A N 1
ATOM 683 C CA . GLN A 1 83 ? 5.410 6.606 -10.197 1.00 92.38 83 GLN A CA 1
ATOM 684 C C . GLN A 1 83 ? 6.641 5.925 -10.771 1.00 92.38 83 GLN A C 1
ATOM 686 O O . GLN A 1 83 ? 7.437 5.347 -10.036 1.00 92.38 83 GLN A O 1
ATOM 691 N N . PHE A 1 84 ? 6.792 5.990 -12.086 1.00 92.25 84 PHE A N 1
ATOM 692 C CA . PHE A 1 84 ? 7.946 5.442 -12.785 1.00 92.25 84 PHE A CA 1
ATOM 693 C C . PHE A 1 84 ? 8.732 6.586 -13.406 1.00 92.25 84 PHE A C 1
ATOM 695 O O . PHE A 1 84 ? 8.142 7.566 -13.860 1.00 92.25 84 PHE A O 1
ATOM 702 N N . THR A 1 85 ? 10.056 6.477 -13.412 1.00 89.81 85 THR A N 1
ATOM 703 C CA . THR A 1 85 ? 10.909 7.455 -14.092 1.00 89.81 85 THR A CA 1
ATOM 704 C C . THR A 1 85 ? 10.659 7.456 -15.593 1.00 89.81 85 THR A C 1
ATOM 706 O O . THR A 1 85 ? 10.511 6.394 -16.188 1.00 89.81 85 THR A O 1
ATOM 709 N N . ASP A 1 86 ? 10.714 8.627 -16.228 1.00 89.56 86 ASP A N 1
ATOM 710 C CA . ASP A 1 86 ? 10.680 8.727 -17.697 1.00 89.56 86 ASP A CA 1
ATOM 711 C C . ASP A 1 86 ? 11.918 8.081 -18.348 1.00 89.56 86 ASP A C 1
ATOM 713 O O . ASP A 1 86 ? 11.871 7.636 -19.494 1.00 89.56 86 ASP A O 1
ATOM 717 N N . GLU A 1 87 ? 13.031 8.020 -17.610 1.00 92.38 87 GLU A N 1
ATOM 718 C CA . GLU A 1 87 ? 14.246 7.331 -18.035 1.00 92.38 87 GLU A CA 1
ATOM 719 C C . GLU A 1 87 ? 14.050 5.811 -18.000 1.00 92.38 87 GLU A C 1
ATOM 721 O O . GLU A 1 87 ? 13.591 5.243 -17.002 1.00 92.38 87 GLU A O 1
ATOM 726 N N . VAL A 1 88 ? 14.423 5.172 -19.111 1.00 91.12 88 VAL A N 1
ATOM 727 C CA . VAL A 1 88 ? 14.448 3.721 -19.278 1.00 91.12 88 VAL A CA 1
ATOM 728 C C . VAL A 1 88 ? 15.894 3.262 -19.191 1.00 91.12 88 VAL A C 1
ATOM 730 O O . VAL A 1 88 ? 16.758 3.733 -19.928 1.00 91.12 88 VAL A O 1
ATOM 733 N N . PHE A 1 89 ? 16.136 2.318 -18.297 1.00 89.88 89 PHE A N 1
ATOM 734 C CA . PHE A 1 89 ? 17.430 1.700 -18.061 1.00 89.88 89 PHE A CA 1
ATOM 735 C C . PHE A 1 89 ? 17.447 0.290 -18.646 1.00 89.88 89 PHE A C 1
ATOM 737 O O . PHE A 1 89 ? 16.398 -0.293 -18.913 1.00 89.88 89 PHE A O 1
ATOM 744 N N . GLU A 1 90 ? 18.633 -0.293 -18.797 1.00 92.25 90 GLU A N 1
ATOM 745 C CA . GLU A 1 90 ? 18.796 -1.670 -19.262 1.00 92.25 90 GLU A CA 1
ATOM 746 C C . GLU A 1 90 ? 19.475 -2.528 -18.195 1.00 92.25 90 GLU A C 1
ATOM 748 O O . GLU A 1 90 ? 20.430 -2.123 -17.530 1.00 92.25 90 GLU A O 1
ATOM 753 N N . THR A 1 91 ? 18.956 -3.738 -18.002 1.00 87.56 91 THR A N 1
ATOM 754 C CA . THR A 1 91 ? 19.632 -4.769 -17.206 1.00 87.56 91 THR A CA 1
ATOM 755 C C . THR A 1 91 ? 20.866 -5.307 -17.937 1.00 87.56 91 THR A C 1
ATOM 757 O O . THR A 1 91 ? 21.011 -5.120 -19.140 1.00 87.56 91 THR A O 1
ATOM 760 N N . GLU A 1 92 ? 21.723 -6.060 -17.241 1.00 88.38 92 GLU A N 1
ATOM 761 C CA . GLU A 1 92 ? 22.872 -6.753 -17.858 1.00 88.38 92 GLU A CA 1
ATOM 762 C C . GLU A 1 92 ? 22.459 -7.720 -18.988 1.00 88.38 92 GLU A C 1
ATOM 764 O O . GLU A 1 92 ? 23.242 -7.989 -19.894 1.00 88.38 92 GLU A O 1
ATOM 769 N N . GLU A 1 93 ? 21.213 -8.206 -18.968 1.00 89.75 93 GLU A N 1
ATOM 770 C CA . GLU A 1 93 ? 20.620 -9.056 -20.009 1.00 89.75 93 GLU A CA 1
ATOM 771 C C . GLU A 1 93 ? 19.959 -8.255 -21.153 1.00 89.75 93 GLU A C 1
ATOM 773 O O . GLU A 1 93 ? 19.308 -8.844 -22.017 1.00 89.75 93 GLU A O 1
ATOM 778 N N . GLY A 1 94 ? 20.058 -6.921 -21.152 1.00 90.81 94 GLY A N 1
ATOM 779 C CA . GLY A 1 94 ? 19.461 -6.041 -22.166 1.00 90.81 94 GLY A CA 1
ATOM 780 C C . GLY A 1 94 ? 17.944 -5.850 -22.040 1.00 90.81 94 GLY A C 1
ATOM 781 O O . GLY A 1 94 ? 17.304 -5.344 -22.958 1.00 90.81 94 GLY A O 1
ATOM 782 N N . LYS A 1 95 ? 17.329 -6.268 -20.924 1.00 90.44 95 LYS A N 1
ATOM 783 C CA . LYS A 1 95 ? 15.898 -6.018 -20.669 1.00 90.44 95 LYS A CA 1
ATOM 784 C C . LYS A 1 95 ? 15.689 -4.588 -20.159 1.00 90.44 95 LYS A C 1
ATOM 786 O O . LYS A 1 95 ? 16.386 -4.229 -19.202 1.00 90.44 95 LYS A O 1
ATOM 791 N N . PRO A 1 96 ? 14.744 -3.818 -20.728 1.00 92.56 96 PRO A N 1
ATOM 792 C CA . PRO A 1 96 ? 14.435 -2.474 -20.261 1.00 92.56 96 PRO A CA 1
ATOM 793 C C . PRO A 1 96 ? 13.714 -2.505 -18.907 1.00 92.56 96 PRO A C 1
ATOM 795 O O . PRO A 1 96 ? 12.946 -3.431 -18.644 1.00 92.56 96 PRO A O 1
ATOM 798 N N . TYR A 1 97 ? 13.943 -1.490 -18.077 1.00 91.94 97 TYR A N 1
ATOM 799 C CA . TYR A 1 97 ? 13.201 -1.248 -16.838 1.00 91.94 97 TYR A CA 1
ATOM 800 C C . TYR A 1 97 ? 13.135 0.250 -16.515 1.00 91.94 97 TYR A C 1
ATOM 802 O O . TYR A 1 97 ? 14.008 1.023 -16.914 1.00 91.94 97 TYR A O 1
ATOM 810 N N . GLN A 1 98 ? 12.120 0.657 -15.760 1.00 92.88 98 GLN A N 1
ATOM 811 C CA . GLN A 1 98 ? 12.016 1.996 -15.172 1.00 92.88 98 GLN A CA 1
ATOM 812 C C . GLN A 1 98 ? 12.231 1.923 -13.656 1.00 92.88 98 GLN A C 1
ATOM 814 O O . GLN A 1 98 ? 12.058 0.870 -13.037 1.00 92.88 98 GLN A O 1
ATOM 819 N N . MET A 1 99 ? 12.625 3.039 -13.040 1.00 92.75 99 MET A N 1
ATOM 820 C CA . MET A 1 99 ? 12.760 3.111 -11.585 1.00 92.75 99 MET A CA 1
ATOM 821 C C . MET A 1 99 ? 11.404 3.447 -10.966 1.00 92.75 99 MET A C 1
ATOM 823 O O . MET A 1 99 ? 10.765 4.424 -11.356 1.00 92.75 99 MET A O 1
ATOM 827 N N . LEU A 1 100 ? 10.977 2.639 -10.000 1.00 92.50 100 LEU A N 1
ATOM 828 C CA . LEU A 1 100 ? 9.745 2.811 -9.238 1.00 92.50 100 LEU A CA 1
ATOM 829 C C . LEU A 1 100 ? 9.956 3.799 -8.086 1.00 92.50 100 LEU A C 1
ATOM 831 O O . LEU A 1 100 ? 10.937 3.716 -7.355 1.00 92.50 100 LEU A O 1
ATOM 835 N N . SER A 1 101 ? 8.997 4.688 -7.872 1.00 92.62 101 SER A N 1
ATOM 836 C CA . SER A 1 101 ? 8.851 5.547 -6.700 1.00 92.62 101 SER A CA 1
ATOM 837 C C . SER A 1 101 ? 7.432 5.400 -6.162 1.00 92.62 101 SER A C 1
ATOM 839 O O . SER A 1 101 ? 6.481 5.307 -6.940 1.00 92.62 101 SER A O 1
ATOM 841 N N . ILE A 1 102 ? 7.274 5.356 -4.841 1.00 92.38 102 ILE A N 1
ATOM 842 C CA . ILE A 1 102 ? 5.974 5.146 -4.201 1.00 92.38 102 ILE A CA 1
ATOM 843 C C . ILE A 1 102 ? 5.663 6.314 -3.271 1.00 92.38 102 ILE A C 1
ATOM 845 O O . ILE A 1 102 ? 6.336 6.538 -2.263 1.00 92.38 102 ILE A O 1
ATOM 849 N N . ILE A 1 103 ? 4.586 7.031 -3.576 1.00 89.62 103 ILE A N 1
ATOM 850 C CA . ILE A 1 103 ? 4.036 8.077 -2.715 1.00 89.62 103 ILE A CA 1
ATOM 851 C C . ILE A 1 103 ? 2.971 7.451 -1.823 1.00 89.62 103 ILE A C 1
ATOM 853 O O . ILE A 1 103 ? 2.070 6.775 -2.308 1.00 89.62 103 ILE A O 1
ATOM 857 N N . SER A 1 104 ? 3.049 7.692 -0.514 1.00 91.06 104 SER A N 1
ATOM 858 C CA . SER A 1 104 ? 2.067 7.193 0.453 1.00 91.06 104 SER A CA 1
ATOM 859 C C . SER A 1 104 ? 1.262 8.324 1.091 1.00 91.06 104 SER A C 1
ATOM 861 O O . SER A 1 104 ? 1.797 9.372 1.461 1.00 91.06 104 SER A O 1
ATOM 863 N N . SER A 1 105 ? -0.040 8.094 1.249 1.00 86.44 105 SER A N 1
ATOM 864 C CA . SER A 1 105 ? -0.983 8.987 1.921 1.00 86.44 105 SER A CA 1
ATOM 865 C C . SER A 1 105 ? -1.889 8.194 2.861 1.00 86.44 105 SER A C 1
ATOM 867 O O . SER A 1 105 ? -2.190 7.028 2.615 1.00 86.44 105 SER A O 1
ATOM 869 N N . PHE A 1 106 ? -2.323 8.821 3.953 1.00 87.81 106 PHE A N 1
ATOM 870 C CA . PHE A 1 106 ? -3.059 8.162 5.031 1.00 87.81 106 PHE A CA 1
ATOM 871 C C . PHE A 1 106 ? -4.277 8.999 5.393 1.00 87.81 106 PHE A C 1
ATOM 873 O O . PHE A 1 106 ? -4.139 10.168 5.757 1.00 87.81 106 PHE A O 1
ATOM 880 N N . ALA A 1 107 ? -5.462 8.405 5.292 1.00 75.62 107 ALA A N 1
ATOM 881 C CA . ALA A 1 107 ? -6.701 9.055 5.679 1.00 75.62 107 ALA A CA 1
ATOM 882 C C . ALA A 1 107 ? -7.141 8.578 7.068 1.00 75.62 107 ALA A C 1
ATOM 884 O O . ALA A 1 107 ? -7.207 7.377 7.350 1.00 75.62 107 ALA A O 1
ATOM 885 N N . GLU A 1 108 ? -7.494 9.537 7.928 1.00 63.28 108 GLU A N 1
ATOM 886 C CA . GLU A 1 108 ? -8.321 9.273 9.102 1.00 63.28 108 GLU A CA 1
ATOM 887 C C . GLU A 1 108 ? -9.720 8.896 8.626 1.00 63.28 108 GLU A C 1
ATOM 889 O O . GLU A 1 108 ? -10.516 9.778 8.303 1.00 63.28 108 GLU A O 1
ATOM 894 N N . ASP A 1 109 ? -10.069 7.612 8.607 1.00 52.28 109 ASP A N 1
ATOM 895 C CA . ASP A 1 109 ? -11.438 7.253 8.258 1.00 52.28 109 ASP A CA 1
ATOM 896 C C . ASP A 1 109 ? -12.347 7.159 9.491 1.00 52.28 109 ASP A C 1
ATOM 898 O O . ASP A 1 109 ? -12.811 6.094 9.907 1.00 52.28 109 ASP A O 1
ATOM 902 N N . LYS A 1 110 ? -12.643 8.327 10.082 1.00 50.91 110 LYS A N 1
ATOM 903 C CA . LYS A 1 110 ? -13.752 8.455 11.045 1.00 50.91 110 LYS A CA 1
ATOM 904 C C . LYS A 1 110 ? -15.095 8.094 10.388 1.00 50.91 110 LYS A C 1
ATOM 906 O O . LYS A 1 110 ? -16.006 7.637 11.078 1.00 50.91 110 LYS A O 1
ATOM 911 N N . SER A 1 111 ? -15.228 8.248 9.068 1.00 48.88 111 SER A N 1
ATOM 912 C CA . SER A 1 111 ? -16.442 7.933 8.304 1.00 48.88 111 SER A CA 1
ATOM 913 C C . SER A 1 111 ? -16.694 6.431 8.131 1.00 48.88 111 SER A C 1
ATOM 915 O O . SER A 1 111 ? -17.844 6.020 8.272 1.00 48.88 111 SER A O 1
ATOM 917 N N . ILE A 1 112 ? -15.674 5.594 7.917 1.00 49.56 112 ILE A N 1
ATOM 918 C CA . ILE A 1 112 ? -15.799 4.128 7.840 1.00 49.56 112 ILE A CA 1
ATOM 919 C C . ILE A 1 112 ? -16.168 3.558 9.204 1.00 49.56 112 ILE A C 1
ATOM 921 O O . ILE A 1 112 ? -17.029 2.684 9.275 1.00 49.56 112 ILE A O 1
ATOM 925 N N . TYR A 1 113 ? -15.594 4.071 10.297 1.00 48.50 113 TYR A N 1
ATOM 926 C CA . TYR A 1 113 ? -15.984 3.641 11.643 1.00 48.50 113 TYR A CA 1
ATOM 927 C C . TYR A 1 113 ? -17.462 3.955 11.930 1.00 48.50 113 TYR A C 1
ATOM 929 O O . TYR A 1 113 ? -18.204 3.101 12.416 1.00 48.50 113 TYR A O 1
ATOM 937 N N . VAL A 1 114 ? -17.927 5.151 11.552 1.00 51.38 114 VAL A N 1
ATOM 938 C CA . VAL A 1 114 ? -19.344 5.538 11.666 1.00 51.38 114 VAL A CA 1
ATOM 939 C C . VAL A 1 114 ? -20.235 4.727 10.718 1.00 51.38 114 VAL A C 1
ATOM 941 O O . VAL A 1 114 ? -21.335 4.336 11.107 1.00 51.38 114 VAL A O 1
ATOM 944 N N . ALA A 1 115 ? -19.790 4.437 9.494 1.00 47.88 115 ALA A N 1
ATOM 945 C CA . ALA A 1 115 ? -20.536 3.623 8.535 1.00 47.88 115 ALA A CA 1
ATOM 946 C C . ALA A 1 115 ? -20.660 2.164 9.001 1.00 47.88 115 ALA A C 1
ATOM 948 O O . ALA A 1 115 ? -21.747 1.593 8.933 1.00 47.88 115 ALA A O 1
ATOM 949 N N . ARG A 1 116 ? -19.587 1.589 9.556 1.00 49.69 116 ARG A N 1
ATOM 950 C CA . ARG A 1 116 ? -19.575 0.244 10.140 1.00 49.69 116 ARG A CA 1
ATOM 951 C C . ARG A 1 116 ? -20.464 0.156 11.378 1.00 49.69 116 ARG A C 1
ATOM 953 O O . ARG A 1 116 ? -21.299 -0.737 11.434 1.00 49.69 116 ARG A O 1
ATOM 960 N N . GLN A 1 117 ? -20.387 1.119 12.300 1.00 54.50 117 GLN A N 1
ATOM 961 C CA . GLN A 1 117 ? -21.317 1.181 13.434 1.00 54.50 117 GLN A CA 1
ATOM 962 C C . GLN A 1 117 ? -22.775 1.305 12.979 1.00 54.50 117 GLN A C 1
ATOM 964 O O . GLN A 1 117 ? -23.653 0.645 13.528 1.00 54.50 117 GLN A O 1
ATOM 969 N N . LYS A 1 118 ? -23.060 2.120 11.955 1.00 51.66 118 LYS A N 1
ATOM 970 C CA . LYS A 1 118 ? -24.411 2.209 11.383 1.00 51.66 118 LYS A CA 1
ATOM 971 C C . LYS A 1 118 ? -24.865 0.870 10.798 1.00 51.66 118 LYS A C 1
ATOM 973 O O . LYS A 1 118 ? -26.002 0.477 11.042 1.00 51.66 118 LYS A O 1
ATOM 978 N N . LEU A 1 119 ? -24.005 0.152 10.078 1.00 53.12 119 LEU A N 1
ATOM 979 C CA . LEU A 1 119 ? -24.318 -1.164 9.505 1.00 53.12 119 LEU A CA 1
ATOM 980 C C . LEU A 1 119 ? -24.535 -2.239 10.582 1.00 53.12 119 LEU A C 1
ATOM 982 O O . LEU A 1 119 ? -25.501 -3.000 10.498 1.00 53.12 119 LEU A O 1
ATOM 986 N N . GLU A 1 120 ? -23.698 -2.270 11.620 1.00 56.31 120 GLU A N 1
ATOM 987 C CA . GLU A 1 120 ? -23.816 -3.201 12.751 1.00 56.31 120 GLU A CA 1
ATOM 988 C C . GLU A 1 120 ? -25.090 -2.925 13.568 1.00 56.31 120 GLU A C 1
ATOM 990 O O . GLU A 1 120 ? -25.863 -3.847 13.829 1.00 56.31 120 GLU A O 1
ATOM 995 N N . ASN A 1 121 ? -25.400 -1.657 13.857 1.00 56.03 121 ASN A N 1
ATOM 996 C CA . ASN A 1 121 ? -26.638 -1.264 14.543 1.00 56.03 121 ASN A CA 1
ATOM 997 C C . ASN A 1 121 ? -27.899 -1.575 13.721 1.00 56.03 121 ASN A C 1
ATOM 999 O O . ASN A 1 121 ? -28.925 -1.979 14.271 1.00 56.03 121 ASN A O 1
ATOM 1003 N N . THR A 1 122 ? -27.839 -1.413 12.397 1.00 54.50 122 THR A N 1
ATOM 1004 C CA . THR A 1 122 ? -28.969 -1.742 11.509 1.00 54.50 122 THR A CA 1
ATOM 1005 C C . THR A 1 122 ? -29.200 -3.255 11.456 1.00 54.50 122 THR A C 1
ATOM 1007 O O . THR A 1 122 ? -30.342 -3.711 11.529 1.00 54.50 122 THR A O 1
ATOM 1010 N N . SER A 1 123 ? -28.121 -4.041 11.414 1.00 57.12 123 SER A N 1
ATOM 1011 C CA . SER A 1 123 ? -28.172 -5.509 11.439 1.00 57.12 123 SER A CA 1
ATOM 1012 C C . SER A 1 123 ? -28.700 -6.045 12.775 1.00 57.12 123 SER A C 1
ATOM 1014 O O . SER A 1 123 ? -29.509 -6.973 12.799 1.00 57.12 123 SER A O 1
ATOM 1016 N N . LEU A 1 124 ? -28.304 -5.425 13.893 1.00 58.09 124 LEU A N 1
ATOM 1017 C CA . LEU A 1 124 ? -28.805 -5.754 15.229 1.00 58.09 124 LEU A CA 1
ATOM 1018 C C . LEU A 1 124 ? -30.314 -5.470 15.348 1.00 58.09 124 LEU A C 1
ATOM 1020 O O . LEU A 1 124 ? -31.067 -6.313 15.840 1.00 58.09 124 LEU A O 1
ATOM 1024 N N . ASN A 1 125 ? -30.780 -4.327 14.832 1.00 58.00 125 ASN A N 1
ATOM 1025 C CA . ASN A 1 125 ? -32.202 -3.965 14.839 1.00 58.00 125 ASN A CA 1
ATOM 1026 C C . ASN A 1 125 ? -33.066 -4.918 14.002 1.00 58.00 125 ASN A C 1
ATOM 1028 O O . ASN A 1 125 ? -34.135 -5.325 14.454 1.00 58.00 125 ASN A O 1
ATOM 1032 N N . LEU A 1 126 ? -32.601 -5.326 12.818 1.00 54.94 126 LEU A N 1
ATOM 1033 C CA . LEU A 1 126 ? -33.310 -6.293 11.971 1.00 54.94 126 LEU A CA 1
ATOM 1034 C C . LEU A 1 126 ? -33.455 -7.658 12.654 1.00 54.94 126 LEU A C 1
ATOM 1036 O O . LEU A 1 126 ? -34.547 -8.223 12.670 1.00 54.94 126 LEU A O 1
ATOM 1040 N N . ASN A 1 127 ? -32.389 -8.158 13.282 1.00 56.59 127 ASN A N 1
ATOM 1041 C CA . ASN A 1 127 ? -32.434 -9.425 14.015 1.00 56.59 127 ASN A CA 1
ATOM 1042 C C . ASN A 1 127 ? -33.360 -9.365 15.240 1.00 56.59 127 ASN A C 1
ATOM 1044 O O . ASN A 1 127 ? -34.042 -10.344 15.540 1.00 56.59 127 ASN A O 1
ATOM 1048 N N . THR A 1 128 ? -33.430 -8.212 15.909 1.00 57.25 128 THR A N 1
ATOM 1049 C CA . THR A 1 128 ? -34.308 -7.990 17.070 1.00 57.25 128 THR A CA 1
ATOM 1050 C C . THR A 1 128 ? -35.783 -7.887 16.660 1.00 57.25 128 THR A C 1
ATOM 1052 O O . THR A 1 128 ? -36.658 -8.436 17.322 1.00 57.25 128 THR A O 1
ATOM 1055 N N . LEU A 1 129 ? -36.078 -7.245 15.526 1.00 55.56 129 LEU A N 1
ATOM 1056 C CA . LEU A 1 129 ? -37.429 -7.195 14.952 1.00 55.56 129 LEU A CA 1
ATOM 1057 C C . LEU A 1 129 ? -37.901 -8.573 14.462 1.00 55.56 129 LEU A C 1
ATOM 1059 O O . LEU A 1 129 ? -39.060 -8.942 14.652 1.00 55.56 129 LEU A O 1
ATOM 1063 N N . LEU A 1 130 ? -37.006 -9.355 13.855 1.00 56.34 130 LEU A N 1
ATOM 1064 C CA . LEU A 1 130 ? -37.305 -10.710 13.389 1.00 56.34 130 LEU A CA 1
ATOM 1065 C C . LEU A 1 130 ? -37.510 -11.701 14.545 1.00 56.34 130 LEU A C 1
ATOM 1067 O O . LEU A 1 130 ? -38.352 -12.593 14.430 1.00 56.34 130 LEU A O 1
ATOM 1071 N N . SER A 1 131 ? -36.788 -11.554 15.660 1.00 61.62 131 SER A N 1
ATOM 1072 C CA . SER A 1 131 ? -36.998 -12.380 16.856 1.00 61.62 131 SER A CA 1
ATOM 1073 C C . SER A 1 131 ? -38.274 -11.994 17.611 1.00 61.62 131 SER A C 1
ATOM 1075 O O . SER A 1 131 ? -39.018 -12.884 18.022 1.00 61.62 131 SER A O 1
ATOM 1077 N N . ALA A 1 132 ? -38.590 -10.698 17.712 1.00 58.72 132 ALA A N 1
ATOM 1078 C CA . ALA A 1 132 ? -39.828 -10.213 18.324 1.00 58.72 132 ALA A CA 1
ATOM 1079 C C . ALA A 1 132 ? -41.084 -10.677 17.561 1.00 58.72 132 ALA A C 1
ATOM 1081 O O . ALA A 1 132 ? -42.042 -11.127 18.183 1.00 58.72 132 ALA A O 1
ATOM 1082 N N . ASN A 1 133 ? -41.057 -10.662 16.223 1.00 54.31 133 ASN A N 1
ATOM 1083 C CA . ASN A 1 133 ? -42.174 -11.142 15.400 1.00 54.31 133 ASN A CA 1
ATOM 1084 C C . ASN A 1 133 ? -42.343 -12.671 15.403 1.00 54.31 133 ASN A C 1
ATOM 1086 O O . ASN A 1 133 ? -43.422 -13.167 15.090 1.00 54.31 133 ASN A O 1
ATOM 1090 N N . ARG A 1 134 ? -41.305 -13.443 15.757 1.00 52.53 134 ARG A N 1
ATOM 1091 C CA . ARG A 1 134 ? -41.437 -14.899 15.952 1.00 52.53 134 ARG A CA 1
ATOM 1092 C C . ARG A 1 134 ? -42.094 -15.266 17.284 1.00 52.53 134 ARG A C 1
ATOM 1094 O O . ARG A 1 134 ? -42.691 -16.332 17.366 1.00 52.53 134 ARG A O 1
ATOM 1101 N N . LEU A 1 135 ? -41.996 -14.406 18.298 1.00 53.19 135 LEU A N 1
ATOM 1102 C CA . LEU A 1 135 ? -42.598 -14.618 19.622 1.00 53.19 135 LEU A CA 1
ATOM 1103 C C . LEU A 1 135 ? -44.090 -14.247 19.678 1.00 53.19 135 LEU A C 1
ATOM 1105 O O . LEU A 1 135 ? -44.785 -14.701 20.577 1.00 53.19 135 LEU A O 1
ATOM 1109 N N . THR A 1 136 ? -44.593 -13.454 18.730 1.00 50.62 136 THR A N 1
ATOM 1110 C CA . THR A 1 136 ? -46.009 -13.046 18.640 1.00 50.62 136 THR A CA 1
ATOM 1111 C C . THR A 1 136 ? -46.870 -13.942 17.739 1.00 50.62 136 THR A C 1
ATOM 1113 O O . THR A 1 136 ? -48.065 -13.693 17.608 1.00 50.62 136 THR A O 1
ATOM 1116 N N . LEU A 1 137 ? -46.284 -14.974 17.120 1.00 49.88 137 LEU A N 1
ATOM 1117 C CA . LEU A 1 137 ? -46.960 -15.935 16.230 1.00 49.88 137 LEU A CA 1
ATOM 1118 C C . LEU A 1 137 ? -47.086 -17.354 16.832 1.00 49.88 137 LEU A C 1
ATOM 1120 O O . LEU A 1 137 ? -47.319 -18.309 16.090 1.00 49.88 137 LEU A O 1
ATOM 1124 N N . GLN A 1 138 ? -46.935 -17.498 18.153 1.00 43.50 138 GLN A N 1
ATOM 1125 C CA . GLN A 1 138 ? -47.277 -18.711 18.916 1.00 43.50 138 GLN A CA 1
ATOM 1126 C C . GLN A 1 138 ? -48.520 -18.461 19.766 1.00 43.50 138 GLN A C 1
ATOM 1128 O O . GLN A 1 138 ? -49.327 -19.409 19.885 1.00 43.50 138 GLN A O 1
#

Secondary structure (DSSP, 8-state):
-PPP--------GGG--HHHHHHHHHHHHHHTSSEETTHHHHHHHHHHHH-SEEEEETTEEEEEEEEEE-GGG-EEEEEEEEEEEEEEEE-TTS-EEEEEEEEEEEE--HHHHHHHHHHHHHHHHHHHHHHHHHHS--

Sequence (138 aa):
METMTHTPLNVDLKKMDYETFKTFMRELAQMYSNVKDDAYLLFYHNLRDLAKEVSTLPRNPLIFYGAYEIANNQIVVAIFEMQFTDEVFETEEGKPYQMLSIISSFAEDKSIYVARQKLENTSLNLNTLLSANRLTLQ

pLDDT: mean 79.98, std 16.15, range [43.5, 95.62]

Organism: NCBI:txid758

Radius of gyration: 20.89 Å; chains: 1; bounding box: 70×28×42 Å